Protein AF-A0A848TBY2-F1 (afdb_monomer)

Sequence (98 aa):
MWSIGPIGFTAPWLLLGLVALPILWLLLRAVPPAPIRRRFPGVALLLGLEDDETQTDRTPWWLLLLRMAAIAAAIIGFAGPVLNPQPENAGEGPLLVL

pLDDT: mean 79.89, std 12.6, range [57.09, 96.5]

Radius of gyration: 26.86 Å; Cα contacts (8 Å, |Δi|>4): 59; chains: 1; bounding box: 47×24×88 Å

Foldseek 3Di:
DDDDPQKDFPQVVLLVVLVCLVVVLVVVQPQDDDDDDDDDVCCVVVVPDDDPDPPPSDDDVVVSVVVSVVVNVVSVVVRPIDGRDDPPPPPPDDDDDD

Solvent-accessible surface area (backbone atoms only — not comparable to full-atom values): 6381 Å² total; per-residue (Å²): 117,51,66,63,85,60,39,20,18,66,37,56,74,46,54,57,55,61,72,47,44,66,57,50,50,52,62,75,60,63,69,76,78,77,82,83,87,72,92,56,80,71,53,71,78,50,75,85,68,82,82,82,76,78,71,80,84,61,83,56,68,64,61,54,48,52,52,52,50,53,51,48,50,48,41,52,58,71,15,42,70,33,78,63,62,72,77,80,77,84,60,96,60,88,86,83,86,131

Mean predicted aligned error: 12.28 Å

Secondary structure (DSSP, 8-state):
-EEETTEEESSGGGGGGGGGHHHHHHHHT-PPPPP-----GGGGGGTT---------S--HHHHHHHHHHHHHHHHHHT-EEESPPP----SS-----

Structure (mmCIF, N/CA/C/O backbone):
data_AF-A0A848TBY2-F1
#
_entry.id   AF-A0A848TBY2-F1
#
loop_
_atom_site.group_PDB
_atom_site.id
_atom_site.type_symbol
_atom_site.label_atom_id
_atom_site.label_alt_id
_atom_site.label_comp_id
_atom_site.label_asym_id
_atom_site.label_entity_id
_atom_site.label_seq_id
_atom_site.pdbx_PDB_ins_code
_atom_site.Cartn_x
_atom_site.Cartn_y
_atom_site.Cartn_z
_atom_site.occupancy
_atom_site.B_iso_or_equiv
_atom_site.auth_seq_id
_atom_site.auth_comp_id
_atom_site.auth_asym_id
_atom_site.auth_atom_id
_atom_site.pdbx_PDB_model_num
ATOM 1 N N . MET A 1 1 ? 3.887 1.399 -24.460 1.00 74.62 1 MET A N 1
ATOM 2 C CA . MET A 1 1 ? 4.902 1.752 -23.443 1.00 74.62 1 MET A CA 1
ATOM 3 C C . MET A 1 1 ? 4.810 3.244 -23.168 1.00 74.62 1 MET A C 1
ATOM 5 O O . MET A 1 1 ? 4.681 4.007 -24.116 1.00 74.62 1 MET A O 1
ATOM 9 N N . TRP A 1 2 ? 4.784 3.652 -21.901 1.00 87.38 2 TRP A N 1
ATOM 10 C CA . TRP A 1 2 ? 4.788 5.068 -21.509 1.00 87.38 2 TRP A CA 1
ATOM 11 C C . TRP A 1 2 ? 6.057 5.350 -20.714 1.00 87.38 2 TRP A C 1
ATOM 13 O O . TRP A 1 2 ? 6.455 4.520 -19.900 1.00 87.38 2 TRP A O 1
ATOM 23 N N .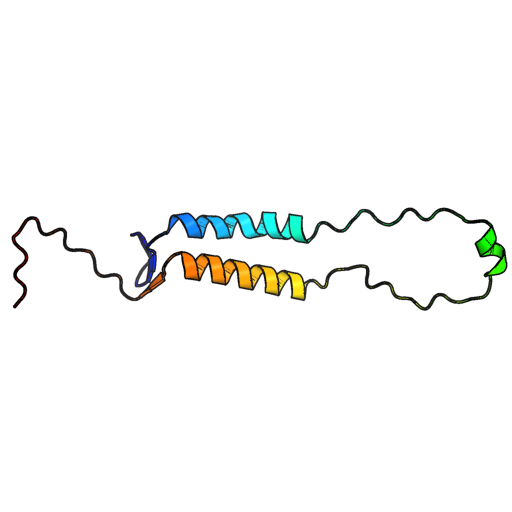 SER A 1 3 ? 6.701 6.486 -20.958 1.00 86.69 3 SER A N 1
ATOM 24 C CA . SER A 1 3 ? 7.984 6.838 -20.350 1.00 86.69 3 SER A CA 1
ATOM 25 C C . SER A 1 3 ? 7.920 8.190 -19.655 1.00 86.69 3 SER A C 1
ATOM 27 O O . SER A 1 3 ? 7.397 9.154 -20.214 1.00 86.69 3 SER A O 1
ATOM 29 N N . ILE A 1 4 ? 8.503 8.265 -18.460 1.00 86.38 4 ILE A N 1
ATOM 30 C CA . ILE A 1 4 ? 8.741 9.505 -17.719 1.00 86.38 4 ILE A CA 1
ATOM 31 C C . ILE A 1 4 ? 10.258 9.675 -17.594 1.00 86.38 4 ILE A C 1
ATOM 33 O O . ILE A 1 4 ? 10.913 8.966 -16.827 1.00 86.38 4 ILE A O 1
ATOM 37 N N . GLY A 1 5 ? 10.833 10.609 -18.354 1.00 86.81 5 GLY A N 1
ATOM 38 C CA . GLY A 1 5 ? 12.286 10.793 -18.395 1.00 86.81 5 GLY A CA 1
ATOM 39 C C . GLY A 1 5 ? 13.011 9.502 -18.822 1.00 86.81 5 GLY A C 1
ATOM 40 O O . GLY A 1 5 ? 12.601 8.894 -19.811 1.00 86.81 5 GLY A O 1
ATOM 41 N N . PRO A 1 6 ? 14.060 9.053 -18.103 1.00 88.69 6 PRO A N 1
ATOM 42 C CA . PRO A 1 6 ? 14.823 7.859 -18.464 1.00 88.69 6 PRO A CA 1
ATOM 43 C C . PRO A 1 6 ? 14.156 6.539 -18.042 1.00 88.69 6 PRO A C 1
ATOM 45 O O . PRO A 1 6 ? 14.769 5.490 -18.212 1.00 88.69 6 PRO A O 1
ATOM 48 N N . ILE A 1 7 ? 12.949 6.550 -17.462 1.00 91.25 7 ILE A N 1
ATOM 49 C CA . ILE A 1 7 ? 12.261 5.337 -16.996 1.00 91.25 7 ILE A CA 1
ATOM 50 C C . ILE A 1 7 ? 11.003 5.106 -17.840 1.00 91.25 7 ILE A C 1
ATOM 52 O O . ILE A 1 7 ? 10.116 5.956 -17.911 1.00 91.25 7 ILE A O 1
ATOM 56 N N . GLY A 1 8 ? 10.924 3.942 -18.478 1.00 92.00 8 GLY A N 1
ATOM 57 C CA . GLY A 1 8 ? 9.751 3.438 -19.188 1.00 92.00 8 GLY A CA 1
ATOM 58 C C . GLY A 1 8 ? 8.948 2.463 -18.336 1.00 92.00 8 GLY A C 1
ATOM 59 O O . GLY A 1 8 ? 9.505 1.780 -17.490 1.00 92.00 8 GLY A O 1
ATOM 60 N N . PHE A 1 9 ? 7.648 2.365 -18.584 1.00 93.81 9 PHE A N 1
ATOM 61 C CA . PHE A 1 9 ? 6.767 1.360 -17.995 1.00 93.81 9 PHE A CA 1
ATOM 62 C C . PHE A 1 9 ? 6.051 0.602 -19.111 1.00 93.81 9 PHE A C 1
ATOM 64 O O . PHE A 1 9 ? 5.438 1.204 -20.008 1.00 93.81 9 PHE A O 1
ATOM 71 N N . THR A 1 10 ? 6.121 -0.727 -19.065 1.00 91.94 10 THR A N 1
ATOM 72 C CA . THR A 1 10 ? 5.423 -1.594 -20.023 1.00 91.94 10 THR A CA 1
ATOM 73 C C . THR A 1 10 ? 3.915 -1.588 -19.767 1.00 91.94 10 THR A C 1
ATOM 75 O O . THR A 1 10 ? 3.139 -1.522 -20.721 1.00 91.94 10 THR A O 1
ATOM 78 N N . ALA A 1 11 ? 3.503 -1.538 -18.495 1.00 92.69 11 ALA A N 1
ATOM 79 C CA . ALA A 1 11 ? 2.110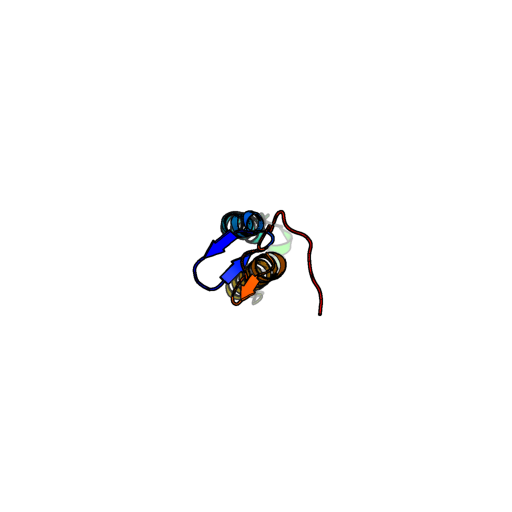 -1.495 -18.052 1.00 92.69 11 ALA A CA 1
ATOM 80 C C . ALA A 1 11 ? 1.822 -0.237 -17.199 1.00 92.69 11 ALA A C 1
ATOM 82 O O . ALA A 1 11 ? 1.583 -0.337 -15.995 1.00 92.69 11 ALA A O 1
ATOM 83 N N . PRO A 1 12 ? 1.806 0.971 -17.796 1.00 91.88 12 PRO A N 1
ATOM 84 C CA . PRO A 1 12 ? 1.690 2.227 -17.047 1.00 91.88 12 PRO A CA 1
ATOM 85 C C . PRO A 1 12 ? 0.359 2.381 -16.304 1.00 91.88 12 PRO A C 1
ATOM 87 O O . PRO A 1 12 ? 0.312 3.001 -15.246 1.00 91.88 12 PRO A O 1
ATOM 90 N N . TRP A 1 13 ? -0.714 1.769 -16.809 1.00 93.94 13 TRP A N 1
ATOM 91 C CA . TRP A 1 13 ? -2.021 1.767 -16.149 1.00 93.94 13 TRP A CA 1
ATOM 92 C C . TRP A 1 13 ? -1.994 1.092 -14.774 1.00 93.94 13 TRP A C 1
ATOM 94 O O . TRP A 1 13 ? -2.786 1.453 -13.908 1.00 93.94 13 TRP A O 1
ATOM 104 N N . LEU A 1 14 ? -1.054 0.170 -14.534 1.00 92.75 14 LEU A N 1
ATOM 105 C CA . LEU A 1 14 ? -0.901 -0.483 -13.236 1.00 92.75 14 LEU A CA 1
ATOM 106 C C . LEU A 1 14 ? -0.495 0.511 -12.137 1.00 92.75 14 LEU A C 1
ATOM 108 O O . LEU A 1 14 ? -0.894 0.350 -10.985 1.00 92.75 14 LEU A O 1
ATOM 112 N N . LEU A 1 15 ? 0.221 1.584 -12.493 1.00 91.88 15 LEU A N 1
ATOM 113 C CA . LEU A 1 15 ? 0.620 2.635 -11.555 1.00 91.88 15 LEU A CA 1
ATOM 114 C C . LEU A 1 15 ? -0.585 3.381 -10.964 1.00 91.88 15 LEU A C 1
ATOM 116 O O . LEU A 1 15 ? -0.488 3.879 -9.844 1.00 91.88 15 LEU A O 1
ATOM 120 N N . LEU A 1 16 ? -1.741 3.399 -11.644 1.00 93.75 16 LEU A N 1
ATOM 121 C CA . LEU A 1 16 ? -2.983 3.927 -11.063 1.00 93.75 16 LEU A CA 1
ATOM 122 C C . LEU A 1 16 ? -3.417 3.142 -9.817 1.00 93.75 16 LEU A C 1
ATOM 124 O O . LEU A 1 16 ? -4.072 3.703 -8.943 1.00 93.75 16 LEU A O 1
ATOM 128 N N . GLY A 1 17 ? -2.996 1.882 -9.676 1.00 91.12 17 GLY A N 1
ATOM 129 C CA . GLY A 1 17 ? -3.202 1.090 -8.464 1.00 91.12 17 GLY A CA 1
ATOM 130 C C . GLY A 1 17 ? -2.576 1.717 -7.214 1.00 91.12 17 GLY A C 1
ATOM 131 O O . GLY A 1 17 ? -3.090 1.516 -6.115 1.00 91.12 17 GLY A O 1
ATOM 132 N N . LEU A 1 18 ? -1.536 2.552 -7.354 1.00 93.38 18 LEU A N 1
ATOM 133 C CA . LEU A 1 18 ? -0.975 3.311 -6.229 1.00 93.38 18 LEU A CA 1
ATOM 134 C C . LEU A 1 18 ? -2.003 4.282 -5.627 1.00 93.38 18 LEU A C 1
ATOM 136 O O . LEU A 1 18 ? -1.989 4.522 -4.423 1.00 93.38 18 LEU A O 1
ATOM 140 N N . VAL A 1 19 ? -2.948 4.784 -6.428 1.00 94.19 19 VAL A N 1
ATOM 141 C CA . VAL A 1 19 ? -4.045 5.650 -5.961 1.00 94.19 19 VAL A CA 1
ATOM 142 C C . VAL A 1 19 ? -5.062 4.871 -5.119 1.00 94.19 19 VAL A C 1
ATOM 144 O O . VAL A 1 19 ? -5.761 5.467 -4.307 1.00 94.19 19 VAL A O 1
ATOM 147 N N . ALA A 1 20 ? -5.123 3.540 -5.241 1.00 92.19 20 ALA A N 1
ATOM 148 C CA . ALA A 1 20 ? -5.972 2.689 -4.405 1.00 92.19 20 ALA A CA 1
ATOM 149 C C . ALA A 1 20 ? -5.352 2.378 -3.028 1.00 92.19 20 ALA A C 1
ATOM 151 O O . ALA A 1 20 ? -6.051 1.891 -2.138 1.00 92.19 20 ALA A O 1
ATOM 152 N N . LEU A 1 21 ? -4.067 2.688 -2.808 1.00 91.81 21 LEU A N 1
ATOM 153 C CA . LEU A 1 21 ? -3.384 2.459 -1.529 1.00 91.81 21 LEU A CA 1
ATOM 154 C C . LEU A 1 21 ? -4.096 3.108 -0.322 1.00 91.81 21 LEU A C 1
ATOM 156 O O . LEU A 1 21 ? -4.262 2.420 0.681 1.00 91.81 21 LEU A O 1
ATOM 160 N N . PRO A 1 22 ? -4.586 4.363 -0.369 1.00 89.50 22 PRO A N 1
ATOM 161 C CA . PRO A 1 22 ? -5.337 4.959 0.741 1.00 89.50 22 PRO A CA 1
ATOM 162 C C . PRO A 1 22 ? -6.640 4.214 1.059 1.00 89.50 22 PRO A C 1
ATOM 164 O O . PRO A 1 22 ? -7.019 4.095 2.222 1.00 89.50 22 PRO A O 1
ATOM 167 N N . ILE A 1 23 ? -7.310 3.672 0.037 1.00 89.88 23 ILE A N 1
ATOM 168 C CA . ILE A 1 23 ? -8.517 2.854 0.214 1.00 89.88 23 ILE A CA 1
ATOM 169 C C . ILE A 1 23 ? -8.137 1.545 0.908 1.00 89.88 23 ILE A C 1
ATOM 171 O O . ILE A 1 23 ? -8.742 1.169 1.908 1.00 89.88 23 ILE A O 1
ATOM 175 N N . LEU A 1 24 ? -7.081 0.882 0.435 1.00 86.56 24 LEU A N 1
ATOM 176 C CA . LEU A 1 24 ? -6.576 -0.341 1.048 1.00 86.56 24 LEU A CA 1
ATOM 177 C C . LEU A 1 24 ? -6.117 -0.116 2.496 1.00 86.56 24 LEU A C 1
ATOM 179 O O . LEU A 1 24 ? -6.365 -0.952 3.358 1.00 86.56 24 LEU A O 1
ATOM 183 N N . TRP A 1 25 ? -5.505 1.032 2.780 1.00 85.88 25 TRP A N 1
ATOM 184 C CA . TRP A 1 25 ? -5.126 1.456 4.124 1.00 85.88 25 TRP A CA 1
ATOM 185 C C . TRP A 1 25 ? -6.338 1.578 5.047 1.00 85.88 25 TRP A C 1
ATOM 187 O O . TRP A 1 25 ? -6.292 1.093 6.175 1.00 85.88 25 TRP A O 1
ATOM 197 N N . LEU A 1 26 ? -7.435 2.175 4.566 1.00 83.50 26 LEU A N 1
ATOM 198 C CA . LEU A 1 26 ? -8.692 2.265 5.311 1.00 83.50 26 LEU A CA 1
ATOM 199 C C . LEU A 1 26 ? -9.282 0.877 5.587 1.00 83.50 26 LEU A C 1
ATOM 201 O O . L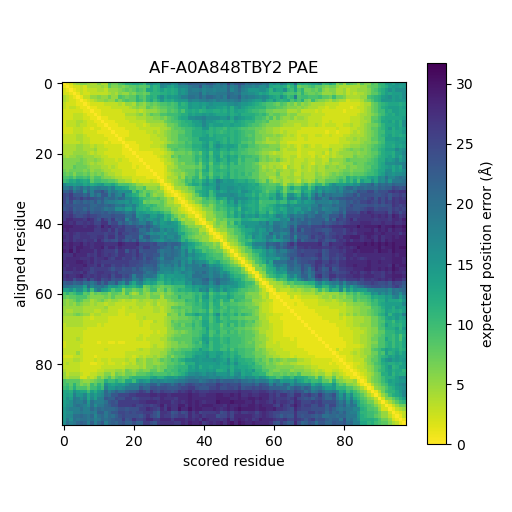EU A 1 26 ? -9.675 0.614 6.721 1.00 83.50 26 LEU A O 1
ATOM 205 N N . LEU A 1 27 ? -9.290 -0.021 4.594 1.00 83.62 27 LEU A N 1
ATOM 206 C CA . LEU A 1 27 ? -9.757 -1.402 4.775 1.00 83.62 27 LEU A CA 1
ATOM 207 C C . LEU A 1 27 ? -8.889 -2.177 5.774 1.00 83.62 27 LEU A C 1
ATOM 209 O O . LEU A 1 27 ? -9.412 -2.851 6.655 1.00 83.62 27 LEU A O 1
ATOM 213 N N . LEU A 1 28 ? -7.563 -2.072 5.666 1.00 80.44 28 LEU A N 1
ATOM 214 C CA . LEU A 1 28 ? -6.621 -2.732 6.574 1.00 80.44 28 LEU A CA 1
ATOM 215 C C . LEU A 1 28 ? -6.678 -2.157 7.995 1.00 80.44 28 LEU A C 1
ATOM 217 O O . LEU A 1 28 ? -6.329 -2.855 8.945 1.00 80.44 28 LEU A O 1
ATOM 221 N N . ARG A 1 29 ? -7.113 -0.900 8.146 1.00 79.00 29 ARG A N 1
ATOM 222 C CA . ARG A 1 29 ? -7.348 -0.230 9.432 1.00 79.00 29 ARG A CA 1
ATOM 223 C C . ARG A 1 29 ? -8.775 -0.435 9.953 1.00 79.00 29 ARG A C 1
ATOM 225 O O . ARG A 1 29 ? -9.147 0.202 10.936 1.00 79.00 29 ARG A O 1
ATOM 232 N N . ALA A 1 30 ? -9.586 -1.300 9.349 1.00 75.75 30 ALA A N 1
ATOM 233 C CA . ALA A 1 30 ? -10.882 -1.655 9.913 1.00 75.75 30 ALA A CA 1
ATOM 234 C C . ALA A 1 30 ? -10.677 -2.386 11.253 1.00 75.75 30 ALA A C 1
ATOM 236 O O . ALA A 1 30 ? -10.513 -3.603 11.304 1.00 75.75 30 ALA A O 1
ATOM 237 N N . VAL A 1 31 ? -10.639 -1.624 12.347 1.00 67.94 31 VAL A N 1
ATOM 238 C CA . VAL A 1 31 ? -10.641 -2.167 13.704 1.00 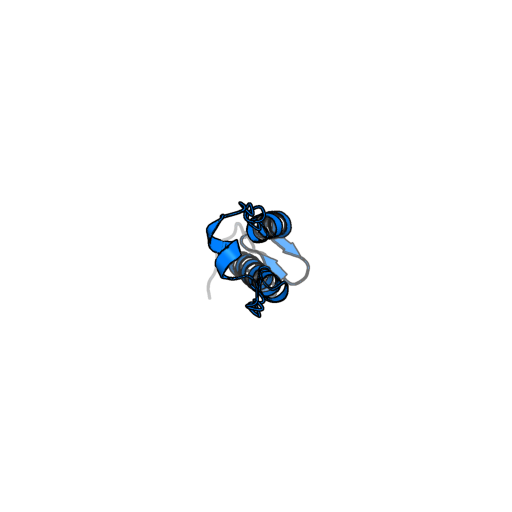67.94 31 VAL A CA 1
ATOM 239 C C . VAL A 1 31 ? -12.084 -2.570 14.006 1.00 67.94 31 VAL A C 1
ATOM 241 O O . VAL A 1 31 ? -12.982 -1.743 13.807 1.00 67.94 31 VAL A O 1
ATOM 244 N N . PRO A 1 32 ? -12.339 -3.817 14.441 1.00 67.50 32 PRO A N 1
ATOM 245 C CA . PRO A 1 32 ? -13.678 -4.221 14.840 1.00 67.50 32 PRO A CA 1
ATOM 246 C C . PRO A 1 32 ? -14.217 -3.257 15.912 1.00 67.50 32 PRO A C 1
ATOM 248 O O . PRO A 1 32 ? -13.444 -2.777 16.747 1.00 67.50 32 PRO A O 1
ATOM 251 N N . PRO A 1 33 ? -15.522 -2.925 15.887 1.00 68.62 33 PRO A N 1
ATOM 252 C CA . PRO A 1 33 ? -16.114 -2.051 16.893 1.00 68.62 33 PRO A CA 1
ATOM 253 C C . PRO A 1 33 ? -15.829 -2.611 18.289 1.00 68.62 33 PRO A C 1
ATOM 255 O O . PRO A 1 33 ? -15.866 -3.827 18.486 1.00 68.62 33 PRO A O 1
ATOM 258 N N . ALA A 1 34 ? -15.515 -1.720 19.235 1.00 69.44 34 ALA A N 1
ATOM 259 C CA . ALA A 1 34 ? -15.054 -2.106 20.563 1.00 69.44 34 ALA A CA 1
ATOM 260 C C . ALA A 1 34 ? -15.989 -3.152 21.207 1.00 69.44 34 ALA A C 1
ATOM 262 O O . ALA A 1 34 ? -17.216 -3.025 21.101 1.00 69.44 34 ALA A O 1
ATOM 263 N N . PRO A 1 35 ? -15.435 -4.174 21.884 1.00 72.69 35 PRO A N 1
ATOM 264 C CA . PRO A 1 35 ? -16.233 -5.229 22.487 1.00 72.69 35 PRO A CA 1
ATOM 265 C C . PRO A 1 35 ? -17.233 -4.649 23.495 1.00 72.69 35 PRO A C 1
ATOM 267 O O . PRO A 1 35 ? -16.896 -3.836 24.359 1.00 72.69 35 PRO A O 1
ATOM 270 N N . ILE A 1 36 ? -18.494 -5.075 23.382 1.00 75.69 36 ILE A N 1
ATOM 271 C CA . ILE A 1 36 ? -19.572 -4.630 24.268 1.00 75.69 36 ILE A CA 1
ATOM 272 C C . ILE A 1 36 ? -19.325 -5.221 25.658 1.00 75.69 36 ILE A C 1
ATOM 274 O O . ILE A 1 36 ? -19.491 -6.422 25.875 1.00 75.69 36 ILE A O 1
ATOM 278 N N . ARG A 1 37 ? -18.974 -4.370 26.625 1.00 73.31 37 ARG A N 1
ATOM 279 C CA . ARG A 1 37 ? -18.825 -4.778 28.027 1.00 73.31 37 ARG A CA 1
ATOM 280 C C . ARG A 1 37 ? -20.208 -5.044 28.630 1.00 73.31 37 ARG A C 1
ATOM 282 O O . ARG A 1 37 ? -20.939 -4.111 28.955 1.00 73.31 37 ARG A O 1
ATOM 289 N N . ARG A 1 38 ? -20.589 -6.315 28.787 1.00 78.50 38 ARG A N 1
ATOM 290 C CA . ARG A 1 38 ? -21.771 -6.710 29.573 1.00 78.50 38 ARG A CA 1
ATOM 291 C C . ARG A 1 38 ? -21.367 -6.958 31.022 1.00 78.50 38 ARG A C 1
ATOM 293 O O . ARG A 1 38 ? -20.406 -7.671 31.287 1.00 78.50 38 ARG A O 1
ATOM 300 N N . ARG A 1 39 ? -22.123 -6.381 31.962 1.00 71.44 39 ARG A N 1
ATOM 301 C CA . ARG A 1 39 ? -21.953 -6.644 33.397 1.00 71.44 39 ARG A CA 1
ATOM 302 C C . ARG A 1 39 ? -22.341 -8.096 33.668 1.00 71.44 39 ARG A C 1
ATOM 304 O O . ARG A 1 39 ? -23.519 -8.433 33.585 1.00 71.44 39 ARG A O 1
ATOM 311 N N . PHE A 1 40 ? -21.357 -8.943 33.951 1.00 72.12 40 PHE A N 1
ATOM 312 C CA . PHE A 1 40 ? -21.593 -10.326 34.345 1.00 72.12 40 PHE A CA 1
ATOM 313 C C . PHE A 1 40 ? -21.558 -10.415 35.881 1.00 72.12 40 PHE A C 1
ATOM 315 O O . PHE A 1 40 ? -20.555 -10.029 36.480 1.00 72.12 40 PHE A O 1
ATOM 322 N N . PRO A 1 41 ? -22.626 -10.880 36.551 1.00 70.75 41 PRO A N 1
ATOM 323 C CA . PRO A 1 41 ? -22.732 -10.847 38.014 1.00 70.75 41 PRO A CA 1
ATOM 324 C C . PRO A 1 41 ? -21.655 -11.675 38.739 1.00 70.75 41 PRO A C 1
ATOM 326 O O . PRO A 1 41 ? -21.312 -11.353 39.870 1.00 70.75 41 PRO A O 1
ATOM 329 N N . GLY A 1 42 ? -21.047 -12.669 38.078 1.00 68.50 42 GLY A N 1
ATOM 330 C CA . GLY A 1 42 ? -19.900 -13.416 38.615 1.00 68.50 42 GLY A CA 1
ATOM 331 C C . GLY A 1 42 ? -18.635 -12.574 38.852 1.00 68.50 42 GLY A C 1
ATOM 332 O O . GLY A 1 42 ? -17.799 -12.963 39.659 1.00 68.50 42 GLY A O 1
ATOM 333 N N . VAL A 1 43 ? -18.512 -11.393 38.229 1.00 64.75 43 VAL A N 1
ATOM 334 C CA . VAL A 1 43 ? -17.376 -10.464 38.426 1.00 64.75 43 VAL A CA 1
ATOM 335 C C . VAL A 1 43 ? -17.380 -9.854 39.833 1.00 64.75 43 VAL A C 1
ATOM 337 O O . VAL A 1 43 ? -16.331 -9.467 40.336 1.00 64.75 43 VAL A O 1
ATOM 340 N N . ALA A 1 44 ? -18.527 -9.840 40.524 1.00 66.88 44 ALA A N 1
ATOM 341 C CA . ALA A 1 44 ? -18.602 -9.413 41.921 1.00 66.88 44 ALA A CA 1
ATOM 342 C C . ALA A 1 44 ? -17.778 -10.311 42.870 1.00 66.88 44 ALA A C 1
ATOM 344 O O . ALA A 1 44 ? -17.359 -9.851 43.925 1.00 66.88 44 ALA A O 1
ATOM 345 N N . LEU A 1 45 ? -17.504 -11.567 42.490 1.00 65.88 45 LEU A N 1
ATOM 346 C CA . LEU A 1 45 ? -16.631 -12.478 43.245 1.00 65.88 45 LEU A CA 1
ATOM 347 C C . LEU A 1 45 ? -15.135 -12.249 42.965 1.00 65.88 45 LEU A C 1
ATOM 349 O O . LEU A 1 45 ? -14.297 -12.754 43.703 1.00 65.88 45 LEU A O 1
ATOM 353 N N . LEU A 1 46 ? -14.806 -11.494 41.911 1.00 66.50 46 LEU A N 1
ATOM 354 C CA . LEU A 1 46 ? -13.442 -11.161 41.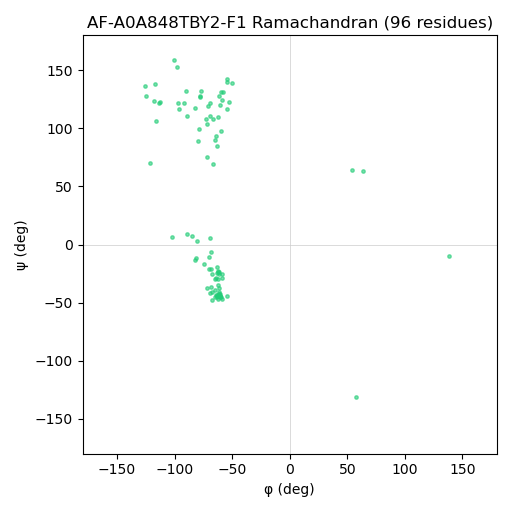480 1.00 66.50 46 LEU A CA 1
ATOM 355 C C . LEU A 1 46 ? -13.036 -9.727 41.883 1.00 66.50 46 LEU A C 1
ATOM 357 O O . LEU A 1 46 ? -11.968 -9.259 41.490 1.00 66.50 46 LEU A O 1
ATOM 361 N N . LEU A 1 47 ? -13.878 -9.024 42.658 1.00 62.47 47 LEU A N 1
ATOM 362 C CA . LEU A 1 47 ? -13.601 -7.692 43.210 1.00 62.47 47 LEU A CA 1
ATOM 363 C C . LEU A 1 47 ? -12.344 -7.749 44.098 1.00 62.47 47 LEU A C 1
ATOM 365 O O . LEU A 1 47 ? -12.415 -8.154 45.255 1.00 62.47 47 LEU A O 1
ATOM 369 N N . GLY A 1 48 ? -11.196 -7.359 43.538 1.00 64.88 48 GLY A N 1
ATOM 370 C CA . GLY A 1 48 ? -9.890 -7.370 44.210 1.00 64.88 48 GLY A CA 1
ATOM 371 C C . GLY A 1 48 ? -8.726 -7.870 43.349 1.00 64.88 48 GLY A C 1
ATOM 372 O O . GLY A 1 48 ? -7.580 -7.727 43.763 1.00 64.88 48 GLY A O 1
ATOM 373 N N . LEU A 1 49 ? -8.995 -8.435 42.168 1.00 64.88 49 LEU A N 1
ATOM 374 C CA . LEU A 1 49 ? -7.966 -8.800 41.191 1.00 64.88 49 LEU A CA 1
ATOM 375 C C . LEU A 1 49 ? -7.743 -7.643 40.209 1.00 64.88 49 LEU A C 1
ATOM 377 O O . LEU A 1 49 ? -8.680 -7.186 39.555 1.00 64.88 49 LEU A O 1
ATOM 381 N N . GLU A 1 50 ? -6.506 -7.158 40.148 1.00 62.72 50 GLU A N 1
ATOM 382 C CA . GLU A 1 50 ? -6.068 -6.122 39.214 1.00 62.72 50 GLU A CA 1
ATOM 383 C C . GLU A 1 50 ? -5.760 -6.779 37.860 1.00 62.72 50 GLU A C 1
ATOM 385 O O . GLU A 1 50 ? -4.919 -7.673 37.773 1.00 62.72 50 GLU A O 1
ATOM 390 N N . ASP A 1 51 ? -6.498 -6.388 36.820 1.00 61.06 51 ASP A N 1
ATOM 391 C CA . ASP A 1 51 ? -6.295 -6.871 35.451 1.00 61.06 51 ASP A CA 1
ATOM 392 C C . ASP A 1 51 ? -5.097 -6.121 34.844 1.00 61.06 51 ASP A C 1
ATOM 394 O O . ASP A 1 51 ? -5.230 -4.979 34.404 1.00 61.06 51 ASP A O 1
ATOM 398 N N . ASP A 1 52 ? -3.919 -6.750 34.836 1.00 57.88 52 ASP A N 1
ATOM 399 C CA . ASP A 1 52 ? -2.691 -6.196 34.230 1.00 57.88 52 ASP A CA 1
ATOM 400 C C . ASP A 1 52 ? -2.602 -6.483 32.713 1.00 57.88 52 ASP A C 1
ATOM 402 O O . ASP A 1 52 ? -1.598 -6.226 32.043 1.00 57.88 52 ASP A O 1
ATOM 406 N N . GLU A 1 53 ? -3.665 -7.033 32.118 1.00 60.06 53 GLU A N 1
ATOM 407 C CA . GLU A 1 53 ? -3.683 -7.330 30.690 1.00 60.06 53 GLU A CA 1
ATOM 408 C C . GLU A 1 53 ? -3.961 -6.068 29.869 1.00 60.06 53 GLU A C 1
ATOM 410 O O . GLU A 1 53 ? -5.088 -5.737 29.487 1.00 60.06 53 GLU A O 1
ATOM 415 N N . THR A 1 54 ? -2.875 -5.379 29.521 1.00 57.75 54 THR A N 1
ATOM 416 C CA . THR A 1 54 ? -2.844 -4.461 28.382 1.00 57.75 54 THR A CA 1
A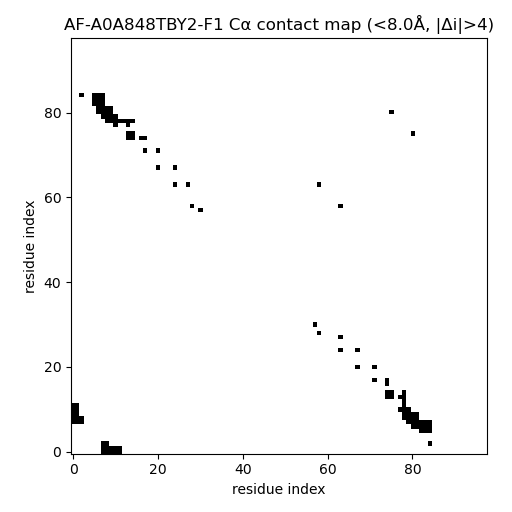TOM 417 C C . THR A 1 54 ? -3.098 -5.268 27.106 1.00 57.75 54 THR A C 1
ATOM 419 O O . THR A 1 54 ? -2.172 -5.695 26.411 1.00 57.75 54 THR A O 1
ATOM 422 N N . GLN A 1 55 ? -4.373 -5.494 26.780 1.00 60.09 55 GLN A N 1
ATOM 423 C CA . GLN A 1 55 ? -4.773 -5.975 25.463 1.00 60.09 55 GLN A CA 1
ATOM 424 C C . GLN A 1 55 ? -4.196 -5.010 24.429 1.00 60.09 55 GLN A C 1
ATOM 426 O O . GLN A 1 55 ? -4.509 -3.816 24.411 1.00 60.09 55 GLN A O 1
ATOM 431 N N . THR A 1 56 ? -3.304 -5.518 23.577 1.00 57.09 56 THR A N 1
ATOM 432 C CA . THR A 1 56 ? -2.763 -4.766 22.442 1.00 57.09 56 THR A CA 1
ATOM 433 C C . THR A 1 56 ? -3.872 -4.637 21.396 1.00 57.09 56 THR A C 1
ATOM 435 O O . THR A 1 56 ? -3.892 -5.320 20.379 1.00 57.09 56 THR A O 1
ATOM 438 N N . ASP A 1 57 ? -4.833 -3.756 21.677 1.00 60.25 57 ASP A N 1
ATOM 439 C CA . ASP A 1 57 ? -6.058 -3.529 20.900 1.00 60.25 57 ASP A CA 1
ATOM 440 C C . ASP A 1 57 ? -5.789 -2.863 19.543 1.00 60.25 57 ASP A C 1
ATOM 442 O O . ASP A 1 57 ? -6.678 -2.748 18.699 1.00 60.25 57 ASP A O 1
ATOM 446 N N . ARG A 1 58 ? -4.566 -2.371 19.308 1.00 62.56 58 ARG A N 1
ATOM 447 C CA . ARG A 1 58 ? -4.231 -1.642 18.085 1.00 62.56 58 ARG A CA 1
ATOM 448 C C . ARG A 1 58 ? -3.170 -2.362 17.287 1.00 62.56 58 ARG A C 1
ATOM 450 O O . ARG A 1 58 ? -2.041 -2.535 17.739 1.00 62.56 58 ARG A O 1
ATOM 457 N N . THR A 1 59 ? -3.511 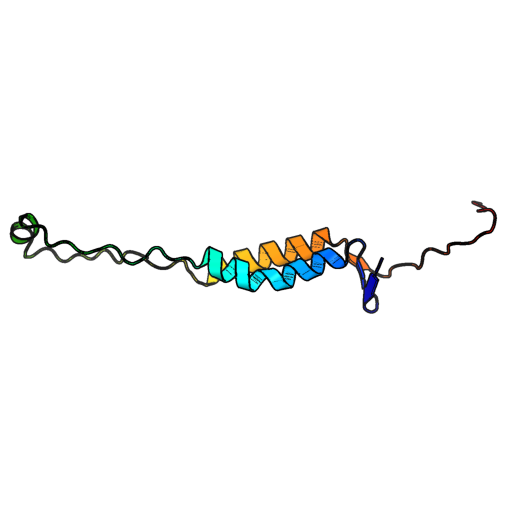-2.661 16.038 1.00 69.75 59 THR A N 1
ATOM 458 C CA . THR A 1 59 ? -2.524 -2.998 15.018 1.00 69.75 59 THR A CA 1
ATOM 459 C C . THR A 1 59 ? -1.468 -1.882 14.971 1.00 69.75 59 THR A C 1
ATOM 461 O O . THR A 1 59 ? -1.830 -0.714 14.782 1.00 69.75 59 THR A O 1
ATOM 464 N N . PRO A 1 60 ? -0.174 -2.195 15.161 1.00 81.56 60 PRO A N 1
ATOM 465 C CA . PRO A 1 60 ? 0.873 -1.189 15.131 1.00 81.56 60 PRO A CA 1
ATOM 466 C C . PRO A 1 60 ? 0.905 -0.480 13.775 1.00 81.56 60 PRO A C 1
ATOM 468 O O . PRO A 1 60 ? 0.942 -1.123 12.724 1.00 81.56 60 PRO A O 1
ATOM 471 N N . TRP A 1 61 ? 0.930 0.853 13.788 1.00 82.44 61 TRP A N 1
ATOM 472 C CA . TRP A 1 61 ? 0.923 1.668 12.568 1.00 82.44 61 TRP A CA 1
ATOM 473 C C . TRP A 1 61 ? 2.114 1.365 11.641 1.00 82.44 61 TRP A C 1
ATOM 475 O O . TRP A 1 61 ? 1.985 1.463 10.422 1.00 82.44 61 TRP A O 1
ATOM 485 N N . TRP A 1 62 ? 3.248 0.933 12.204 1.00 85.62 62 TRP A N 1
ATOM 486 C CA . TRP A 1 62 ? 4.442 0.561 11.445 1.00 85.62 62 TRP A CA 1
ATOM 487 C C . TRP A 1 62 ? 4.244 -0.719 10.618 1.00 85.62 62 TRP A C 1
ATOM 489 O O . TRP A 1 62 ? 4.703 -0.776 9.480 1.00 85.62 62 TRP A O 1
ATOM 499 N N . LEU A 1 63 ? 3.506 -1.720 11.124 1.00 84.44 63 LEU A N 1
ATOM 500 C CA . LEU A 1 63 ? 3.186 -2.937 10.360 1.00 84.44 63 LEU A CA 1
ATOM 501 C C . LEU A 1 63 ? 2.314 -2.612 9.155 1.00 84.44 63 LEU A C 1
ATOM 503 O O . LEU A 1 63 ? 2.487 -3.173 8.073 1.00 84.44 63 LEU A O 1
ATOM 507 N N . LEU A 1 64 ? 1.375 -1.691 9.345 1.00 86.19 64 LEU A N 1
ATOM 508 C CA . LEU A 1 64 ? 0.537 -1.221 8.264 1.00 86.19 64 LEU A CA 1
ATOM 509 C C . LEU A 1 64 ? 1.369 -0.424 7.237 1.00 86.19 64 LEU A C 1
ATOM 511 O O . LEU A 1 64 ? 1.213 -0.674 6.047 1.00 86.19 64 LEU A O 1
ATOM 515 N N . LEU A 1 65 ? 2.320 0.424 7.655 1.00 89.62 65 LEU A N 1
ATOM 516 C CA . LEU A 1 65 ? 3.231 1.117 6.731 1.00 89.62 65 LEU A CA 1
ATOM 517 C C . LEU A 1 65 ? 4.075 0.130 5.909 1.00 89.62 65 LEU A C 1
ATOM 519 O O . LEU A 1 65 ? 4.183 0.286 4.695 1.00 89.62 65 LEU A O 1
ATOM 523 N N . LEU A 1 66 ? 4.620 -0.910 6.546 1.00 91.50 66 LEU A N 1
ATOM 524 C CA . LEU A 1 66 ? 5.383 -1.957 5.860 1.00 91.50 66 LEU A CA 1
ATOM 525 C C . LEU A 1 66 ? 4.536 -2.700 4.822 1.00 91.50 66 LEU A C 1
ATOM 527 O O . LEU A 1 66 ? 5.003 -2.931 3.709 1.00 91.50 66 LEU A O 1
ATOM 531 N N . ARG A 1 67 ? 3.280 -3.033 5.146 1.00 91.00 67 ARG A N 1
ATOM 532 C CA . ARG A 1 67 ? 2.350 -3.630 4.173 1.00 91.00 67 ARG A CA 1
ATOM 533 C C . ARG A 1 67 ? 2.109 -2.701 2.987 1.00 91.00 67 ARG A C 1
ATOM 535 O O . ARG A 1 67 ? 2.185 -3.151 1.849 1.00 91.00 67 ARG A O 1
ATOM 542 N N . MET A 1 68 ? 1.873 -1.413 3.238 1.00 93.00 68 MET A N 1
ATOM 543 C CA . MET A 1 68 ? 1.689 -0.428 2.168 1.00 93.00 68 MET A CA 1
ATOM 544 C C . MET A 1 68 ? 2.929 -0.318 1.274 1.00 93.00 68 MET A C 1
ATOM 546 O O . MET A 1 68 ? 2.795 -0.296 0.053 1.00 93.00 68 MET A O 1
ATOM 550 N N . ALA A 1 69 ? 4.126 -0.308 1.866 1.00 95.25 69 ALA A N 1
ATOM 551 C CA . ALA A 1 69 ? 5.385 -0.268 1.130 1.00 95.25 69 ALA A CA 1
ATOM 552 C C . ALA A 1 69 ? 5.594 -1.526 0.273 1.00 95.25 69 ALA A C 1
ATOM 554 O O . ALA A 1 69 ? 5.964 -1.410 -0.893 1.00 95.25 69 ALA A O 1
ATOM 555 N N . ALA A 1 70 ? 5.302 -2.715 0.809 1.00 95.88 70 ALA A N 1
ATOM 556 C CA . ALA A 1 70 ? 5.405 -3.971 0.068 1.00 95.88 70 ALA A CA 1
ATOM 557 C C . ALA A 1 70 ? 4.469 -3.998 -1.151 1.00 95.88 70 ALA A C 1
ATOM 559 O O . ALA A 1 70 ? 4.876 -4.392 -2.242 1.00 95.88 70 ALA A O 1
ATOM 560 N N . ILE A 1 71 ? 3.230 -3.527 -0.990 1.00 95.50 71 ILE A N 1
ATOM 561 C CA . ILE A 1 71 ? 2.250 -3.467 -2.081 1.00 95.50 71 ILE A CA 1
ATOM 562 C C . ILE A 1 71 ? 2.650 -2.416 -3.117 1.00 95.50 71 ILE A C 1
ATOM 564 O O . ILE A 1 71 ? 2.581 -2.688 -4.313 1.00 95.50 71 ILE A O 1
ATOM 568 N N . ALA A 1 72 ? 3.124 -1.244 -2.688 1.00 95.94 72 ALA A N 1
ATOM 569 C CA . ALA A 1 72 ? 3.639 -0.226 -3.599 1.00 95.94 72 ALA A CA 1
ATOM 570 C C . ALA A 1 72 ? 4.833 -0.749 -4.416 1.00 95.94 72 ALA A C 1
ATOM 572 O O . ALA A 1 72 ? 4.857 -0.588 -5.635 1.00 95.94 72 ALA A O 1
ATOM 573 N N . ALA A 1 73 ? 5.784 -1.430 -3.770 1.00 96.50 73 ALA A N 1
ATOM 574 C CA . ALA A 1 73 ? 6.927 -2.046 -4.438 1.00 96.50 73 ALA A CA 1
ATOM 575 C C . ALA A 1 73 ? 6.492 -3.122 -5.444 1.00 96.50 73 ALA A C 1
ATOM 577 O O . ALA A 1 73 ? 7.016 -3.160 -6.554 1.00 96.50 73 ALA A O 1
ATOM 578 N N . ALA A 1 74 ? 5.499 -3.947 -5.095 1.00 96.06 74 ALA A N 1
ATOM 579 C CA . ALA A 1 74 ? 4.931 -4.935 -6.007 1.00 9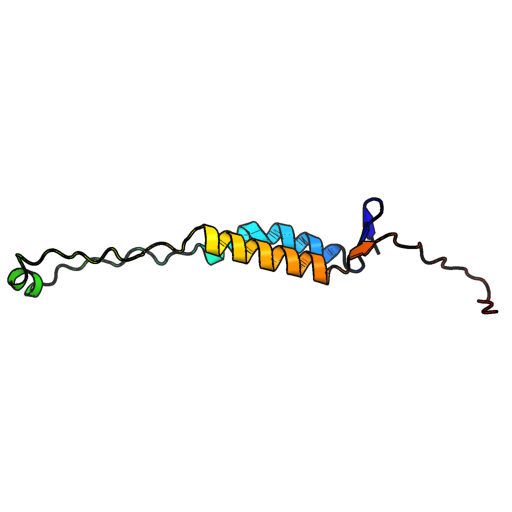6.06 74 ALA A CA 1
ATOM 580 C C . ALA A 1 74 ? 4.272 -4.275 -7.230 1.00 96.06 74 ALA A C 1
ATOM 582 O O . ALA A 1 74 ? 4.551 -4.675 -8.355 1.00 96.06 74 ALA A O 1
ATOM 583 N N . ILE A 1 75 ? 3.455 -3.234 -7.033 1.00 96.06 75 ILE A N 1
ATOM 584 C CA . ILE A 1 75 ? 2.822 -2.483 -8.131 1.00 96.06 75 ILE A CA 1
ATOM 585 C C . ILE A 1 75 ? 3.886 -1.885 -9.057 1.00 96.06 75 ILE A C 1
ATOM 587 O O . ILE A 1 75 ? 3.789 -2.029 -10.273 1.00 96.06 75 ILE A O 1
ATOM 591 N N . ILE A 1 76 ? 4.917 -1.250 -8.495 1.00 95.00 76 ILE A N 1
ATOM 592 C CA . ILE A 1 76 ? 6.004 -0.651 -9.278 1.00 95.00 76 ILE A CA 1
ATOM 593 C C . ILE A 1 76 ? 6.790 -1.731 -10.024 1.00 95.00 76 ILE A C 1
ATOM 595 O O . ILE A 1 76 ? 7.046 -1.565 -11.210 1.00 95.00 76 ILE A O 1
ATOM 599 N N . GLY A 1 77 ? 7.139 -2.842 -9.372 1.00 94.06 77 GLY A N 1
ATOM 600 C CA . GLY A 1 77 ? 7.873 -3.945 -9.994 1.00 94.06 77 GLY A CA 1
ATOM 601 C C . GLY A 1 77 ? 7.092 -4.606 -11.130 1.00 94.06 77 GLY A C 1
ATO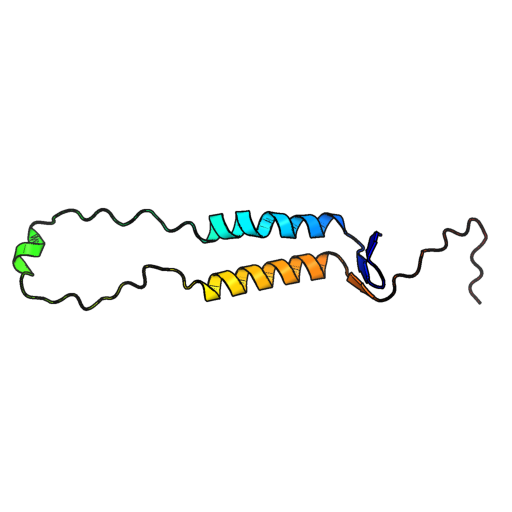M 602 O O . GLY A 1 77 ? 7.636 -4.829 -12.210 1.00 94.06 77 GLY A O 1
ATOM 603 N N . PHE A 1 78 ? 5.796 -4.850 -10.931 1.00 95.44 78 PHE A N 1
ATOM 604 C CA . PHE A 1 78 ? 4.926 -5.440 -11.950 1.00 95.44 78 PHE A CA 1
ATOM 605 C C . PHE A 1 78 ? 4.539 -4.472 -13.072 1.00 95.44 78 PHE A C 1
ATOM 607 O O . PHE A 1 78 ? 4.141 -4.927 -14.141 1.00 95.44 78 PHE A O 1
ATOM 614 N N . ALA A 1 79 ? 4.704 -3.157 -12.890 1.00 94.88 79 ALA A N 1
ATOM 615 C CA . ALA A 1 79 ? 4.505 -2.182 -13.965 1.00 94.88 79 ALA A CA 1
ATOM 616 C C . ALA A 1 79 ? 5.583 -2.279 -15.067 1.00 94.88 79 ALA A C 1
ATOM 618 O O . ALA A 1 79 ? 5.472 -1.603 -16.094 1.00 94.88 79 ALA A O 1
ATOM 619 N N . GLY A 1 80 ? 6.612 -3.111 -14.853 1.00 91.31 80 GLY A N 1
ATOM 620 C CA . GLY A 1 80 ? 7.719 -3.344 -15.775 1.00 91.31 80 GLY A CA 1
ATOM 621 C C . GLY A 1 80 ? 8.552 -2.084 -15.993 1.00 91.31 80 GLY A C 1
ATOM 622 O O . GLY A 1 80 ? 8.561 -1.568 -17.113 1.00 91.31 80 GLY A O 1
ATOM 623 N N . PRO A 1 81 ? 9.205 -1.553 -14.940 1.00 93.62 81 PRO A N 1
ATOM 624 C CA . PRO A 1 81 ? 10.051 -0.381 -15.061 1.00 93.62 81 PRO A CA 1
ATOM 625 C C . PRO A 1 81 ? 11.301 -0.743 -15.871 1.00 93.62 81 PRO A C 1
ATOM 627 O O . PRO A 1 81 ? 12.061 -1.637 -15.505 1.00 93.62 81 PRO A O 1
ATOM 630 N N . VAL A 1 82 ? 11.514 -0.040 -16.977 1.00 91.50 82 VAL A N 1
ATOM 631 C CA . VAL A 1 82 ? 12.660 -0.191 -17.876 1.00 91.50 82 VAL A CA 1
ATOM 632 C C . VAL A 1 82 ? 13.507 1.069 -17.784 1.00 91.50 82 VAL A C 1
ATOM 634 O O . VAL A 1 82 ? 13.025 2.168 -18.047 1.00 91.50 82 VAL A O 1
ATOM 637 N N . LEU A 1 83 ? 14.778 0.918 -17.425 1.00 91.38 83 LEU A N 1
ATOM 638 C CA . LEU A 1 83 ? 15.749 2.006 -17.510 1.00 91.38 83 LEU A CA 1
ATOM 639 C C . LEU A 1 83 ? 16.184 2.196 -18.963 1.00 91.38 83 LEU A C 1
ATOM 641 O O . LEU A 1 83 ? 16.552 1.236 -19.633 1.00 91.38 83 LEU A O 1
ATOM 645 N N . ASN A 1 84 ? 16.166 3.445 -19.416 1.00 86.94 84 ASN A N 1
ATOM 646 C CA . ASN A 1 84 ? 16.483 3.869 -20.773 1.00 86.94 84 ASN A CA 1
ATOM 647 C C . ASN A 1 84 ? 15.649 3.130 -21.843 1.00 86.94 84 ASN A C 1
ATOM 649 O O . ASN A 1 84 ? 16.211 2.374 -22.641 1.00 86.94 84 ASN A O 1
ATOM 653 N N . PRO A 1 85 ? 14.310 3.310 -21.853 1.00 82.12 85 PRO A N 1
ATOM 654 C CA . PRO A 1 85 ? 13.454 2.662 -22.838 1.00 82.12 85 PRO A CA 1
ATOM 655 C C . PRO A 1 85 ? 13.860 3.114 -24.241 1.00 82.12 85 PRO A C 1
ATOM 657 O O . PRO A 1 85 ? 13.830 4.302 -24.562 1.00 82.12 85 PRO A O 1
ATOM 660 N N . GLN A 1 86 ? 14.251 2.160 -25.078 1.00 79.81 86 GLN A N 1
ATOM 661 C CA . GLN A 1 86 ? 14.518 2.432 -26.481 1.00 79.81 86 GLN A CA 1
ATOM 662 C C . GLN A 1 86 ? 13.171 2.538 -27.198 1.00 79.81 86 GLN A C 1
ATOM 664 O O . GLN A 1 86 ? 12.336 1.645 -27.029 1.00 79.81 86 GLN A O 1
ATOM 669 N N . PRO A 1 87 ? 12.915 3.617 -27.959 1.00 70.25 87 PRO A N 1
ATOM 670 C CA . PRO A 1 87 ? 11.744 3.658 -28.813 1.00 70.25 87 PRO A CA 1
ATOM 671 C C . PRO A 1 87 ? 11.848 2.480 -29.777 1.00 70.25 87 PRO A C 1
ATOM 673 O O . PRO A 1 87 ? 12.861 2.326 -30.462 1.00 70.25 87 PRO A O 1
ATOM 676 N N . GLU A 1 88 ? 10.824 1.628 -29.805 1.00 66.44 88 GLU A N 1
ATOM 677 C CA . GLU A 1 88 ? 10.742 0.637 -30.865 1.00 66.44 88 GLU A CA 1
ATOM 678 C C . GLU A 1 88 ? 10.629 1.406 -32.175 1.00 66.44 88 GLU A C 1
ATOM 680 O O . GLU A 1 88 ? 9.631 2.078 -32.445 1.00 66.44 88 GLU A O 1
ATOM 685 N N . ASN A 1 89 ? 11.701 1.360 -32.963 1.00 62.03 89 ASN A N 1
ATOM 686 C CA . ASN A 1 89 ? 11.655 1.796 -34.340 1.00 62.03 89 ASN A CA 1
ATOM 687 C C . ASN A 1 89 ? 10.697 0.833 -35.039 1.00 62.03 89 ASN A C 1
ATOM 689 O O . ASN A 1 89 ? 11.106 -0.241 -35.478 1.00 62.03 89 ASN A O 1
ATOM 693 N N . ALA A 1 90 ? 9.422 1.207 -35.124 1.00 60.97 90 ALA A N 1
ATOM 694 C CA . ALA A 1 90 ? 8.484 0.639 -36.077 1.00 60.97 90 ALA A CA 1
ATOM 695 C C . ALA A 1 90 ? 8.952 1.055 -37.480 1.00 60.97 90 ALA A C 1
ATOM 697 O O . ALA A 1 90 ? 8.382 1.931 -38.121 1.00 60.97 90 ALA A O 1
ATOM 698 N N . GLY A 1 91 ? 10.086 0.508 -37.912 1.00 61.94 91 GLY A N 1
ATOM 699 C CA . GLY A 1 91 ? 10.558 0.653 -39.270 1.00 61.94 91 GLY A CA 1
ATOM 700 C C . GLY A 1 91 ? 9.641 -0.169 -40.157 1.00 61.94 91 GLY A C 1
ATOM 701 O O . GLY A 1 91 ? 9.576 -1.383 -40.013 1.00 61.94 91 GLY A O 1
ATOM 702 N N . GLU A 1 92 ? 8.965 0.475 -41.102 1.00 62.56 92 GLU A N 1
ATOM 703 C CA . GLU A 1 92 ? 8.207 -0.199 -42.169 1.00 62.56 92 GLU A CA 1
ATOM 704 C C . GLU A 1 92 ? 9.128 -0.909 -43.193 1.00 62.56 92 GLU A C 1
ATOM 706 O O . GLU A 1 92 ? 8.666 -1.412 -44.215 1.00 62.56 92 GLU A O 1
ATOM 711 N N . GLY A 1 93 ? 10.444 -0.935 -42.948 1.00 72.44 93 GLY A N 1
ATOM 712 C CA . GLY A 1 93 ? 11.460 -1.503 -43.832 1.00 72.44 93 GLY A CA 1
ATOM 713 C C . GLY A 1 93 ? 11.930 -2.904 -43.410 1.00 72.44 93 GLY A C 1
ATOM 714 O O . GLY A 1 93 ? 11.802 -3.276 -42.243 1.00 72.44 93 GLY A O 1
ATOM 715 N N . PRO A 1 94 ? 12.508 -3.690 -44.340 1.00 71.38 94 PRO A N 1
ATOM 716 C CA . PRO A 1 94 ? 12.991 -5.031 -44.042 1.00 71.38 94 PRO A CA 1
ATOM 717 C C . PRO A 1 94 ? 14.101 -5.001 -42.986 1.00 71.38 94 PRO A C 1
ATOM 719 O O . PRO A 1 94 ? 15.093 -4.283 -43.123 1.00 71.38 94 PRO A O 1
ATOM 722 N N . LEU A 1 95 ? 13.928 -5.806 -41.937 1.00 71.25 95 LEU A N 1
ATOM 723 C CA . LEU A 1 95 ? 14.877 -5.934 -40.837 1.00 71.25 95 LEU A CA 1
ATOM 724 C C . LEU A 1 95 ? 16.119 -6.706 -41.322 1.00 71.25 95 LEU A C 1
ATOM 726 O O . LEU A 1 95 ? 16.051 -7.911 -41.560 1.00 71.25 95 LEU A O 1
ATOM 730 N N . LEU A 1 96 ? 17.248 -6.016 -41.489 1.00 69.62 96 LEU A N 1
ATOM 731 C CA . LEU A 1 96 ? 18.550 -6.642 -41.739 1.00 69.62 96 LEU A CA 1
ATOM 732 C C . LEU A 1 96 ? 19.227 -6.929 -40.396 1.00 69.62 96 LEU A C 1
ATOM 734 O O . LEU A 1 96 ? 19.628 -6.006 -39.691 1.00 69.62 96 LEU A O 1
ATOM 738 N N . VAL A 1 97 ? 19.348 -8.211 -40.054 1.00 72.25 97 VAL A N 1
ATOM 739 C CA . VAL A 1 97 ? 20.218 -8.687 -38.970 1.00 72.25 97 VAL A CA 1
ATOM 740 C C . VAL A 1 97 ? 21.530 -9.125 -39.620 1.00 72.25 97 VAL A C 1
ATOM 742 O O . VAL A 1 97 ? 21.507 -10.016 -40.470 1.00 72.25 97 VAL A O 1
ATOM 745 N N . LEU A 1 98 ? 22.636 -8.457 -39.278 1.00 60.31 98 LEU A N 1
ATOM 746 C CA . LEU A 1 98 ? 24.001 -8.795 -39.708 1.00 60.31 98 LEU A CA 1
ATOM 747 C C . LEU A 1 98 ? 24.707 -9.638 -38.645 1.00 60.31 98 LEU A C 1
ATOM 749 O O . LEU A 1 98 ? 24.532 -9.318 -37.447 1.00 60.31 98 LEU A O 1
#